Protein AF-A0A3D6D3I5-F1 (afdb_monomer)

Structure (mmCIF, N/CA/C/O backbone):
data_AF-A0A3D6D3I5-F1
#
_entry.id   AF-A0A3D6D3I5-F1
#
loop_
_atom_site.group_PDB
_atom_site.id
_atom_site.type_symbol
_atom_site.label_atom_id
_atom_site.label_alt_id
_atom_site.label_comp_id
_atom_site.label_asym_id
_atom_site.label_entity_id
_atom_site.label_seq_id
_atom_site.pdbx_PDB_ins_code
_atom_site.Cartn_x
_atom_site.Cartn_y
_atom_site.Cartn_z
_atom_site.occupancy
_atom_site.B_iso_or_equiv
_atom_site.auth_seq_id
_atom_site.auth_comp_id
_atom_site.auth_asym_id
_atom_site.auth_atom_id
_atom_site.pdbx_PDB_model_num
ATOM 1 N N . MET A 1 1 ? -42.678 7.544 72.506 1.00 55.72 1 MET A N 1
ATOM 2 C CA . MET A 1 1 ? -41.510 7.920 71.670 1.00 55.72 1 MET A CA 1
ATOM 3 C C . MET A 1 1 ? -40.173 7.388 72.197 1.00 55.72 1 MET A C 1
ATOM 5 O O . MET A 1 1 ? -39.193 7.437 71.461 1.00 55.72 1 MET A O 1
ATOM 9 N N . ASP A 1 2 ? -40.106 6.834 73.413 1.00 69.00 2 ASP A N 1
ATOM 10 C CA . ASP A 1 2 ? -38.825 6.413 74.004 1.00 69.00 2 ASP A CA 1
ATOM 11 C C . ASP A 1 2 ? -38.187 5.188 73.348 1.00 69.00 2 ASP A C 1
ATOM 13 O O . ASP A 1 2 ? -36.968 5.063 73.348 1.00 69.00 2 ASP A O 1
ATOM 17 N N . PHE A 1 3 ? -38.981 4.303 72.742 1.00 68.06 3 PHE A N 1
ATOM 18 C CA . PHE A 1 3 ? -38.468 3.079 72.120 1.00 68.06 3 PHE A CA 1
ATOM 19 C C . PHE A 1 3 ? -37.654 3.364 70.847 1.00 68.06 3 PHE A C 1
ATOM 21 O O . PHE A 1 3 ? -36.563 2.828 70.669 1.00 68.06 3 PHE A O 1
ATOM 28 N N . ILE A 1 4 ? -38.143 4.284 70.004 1.00 71.62 4 ILE A N 1
ATOM 29 C CA . ILE A 1 4 ? -37.454 4.717 68.778 1.00 71.62 4 ILE A CA 1
ATOM 30 C C . ILE A 1 4 ?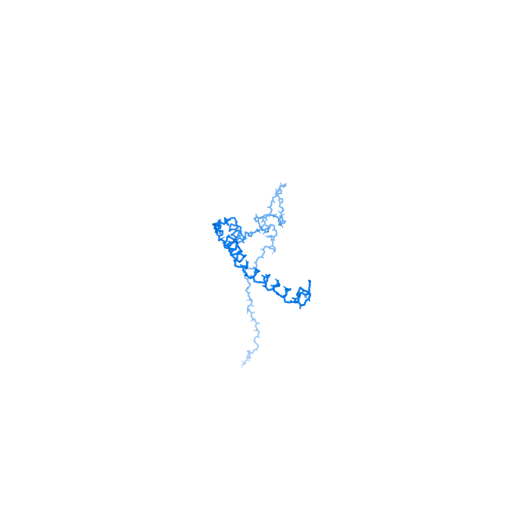 -36.161 5.461 69.131 1.00 71.62 4 ILE A C 1
ATOM 32 O O . ILE A 1 4 ? -35.132 5.206 68.517 1.00 71.62 4 ILE A O 1
ATOM 36 N N . LYS A 1 5 ? -36.174 6.320 70.163 1.00 75.56 5 LYS A N 1
ATOM 37 C CA . LYS A 1 5 ? -34.962 7.021 70.624 1.00 75.56 5 LYS A CA 1
ATOM 38 C C . LYS A 1 5 ? -33.924 6.075 71.239 1.00 75.56 5 LYS A C 1
ATOM 40 O O . LYS A 1 5 ? -32.737 6.265 71.014 1.00 75.56 5 LYS A O 1
ATOM 45 N N . LYS A 1 6 ? -34.347 5.044 71.982 1.00 81.12 6 LYS A N 1
ATOM 46 C CA . LYS A 1 6 ? -33.435 4.083 72.633 1.00 81.12 6 LYS A CA 1
ATOM 47 C C . LYS A 1 6 ? -32.845 3.041 71.681 1.00 81.12 6 LYS A C 1
ATOM 49 O O . LYS A 1 6 ? -31.823 2.444 72.011 1.00 81.12 6 LYS A O 1
ATOM 54 N N . HIS A 1 7 ? -33.482 2.767 70.542 1.00 83.56 7 HIS A N 1
ATOM 55 C CA . HIS A 1 7 ? -33.064 1.711 69.604 1.00 83.56 7 HIS A CA 1
ATOM 56 C C . HIS A 1 7 ? -32.823 2.220 68.178 1.00 83.56 7 HIS A C 1
ATOM 58 O O . HIS A 1 7 ? -32.782 1.432 67.235 1.00 83.56 7 HIS A O 1
ATOM 64 N N . TYR A 1 8 ? -32.620 3.529 68.028 1.00 88.25 8 TYR A N 1
ATOM 65 C CA . TYR A 1 8 ? -32.380 4.198 66.751 1.00 88.25 8 TYR A CA 1
ATOM 66 C C . TYR A 1 8 ? -31.232 3.564 65.949 1.00 88.25 8 TYR A C 1
ATOM 68 O O . TYR A 1 8 ? -31.382 3.284 64.763 1.00 88.25 8 TYR A O 1
ATOM 76 N N . GLU A 1 9 ? -30.126 3.242 66.620 1.00 85.75 9 GLU A N 1
ATOM 77 C CA . GLU A 1 9 ? -28.956 2.602 66.009 1.00 85.75 9 GLU A CA 1
ATOM 78 C C . GLU A 1 9 ? -29.293 1.244 65.377 1.00 85.75 9 GLU A C 1
ATOM 80 O O . GLU A 1 9 ? -28.928 0.979 64.234 1.00 85.75 9 GLU A O 1
ATOM 85 N N . LYS A 1 10 ? -30.073 0.409 66.074 1.00 91.38 10 LYS A N 1
ATOM 86 C CA . LYS A 1 10 ? -30.497 -0.905 65.566 1.00 91.38 10 LYS A CA 1
ATOM 87 C C . LYS A 1 10 ? -31.468 -0.778 64.396 1.00 91.38 10 LYS A C 1
ATOM 89 O O . LYS A 1 10 ? -31.413 -1.589 63.479 1.00 91.38 10 LYS A O 1
ATOM 94 N N . ILE A 1 11 ? -32.342 0.229 64.419 1.00 90.81 11 ILE A N 1
ATOM 95 C CA . ILE A 1 11 ? -33.295 0.486 63.332 1.00 90.81 11 ILE A CA 1
ATOM 96 C C . ILE A 1 11 ? -32.548 0.915 62.067 1.00 90.81 11 ILE A C 1
ATOM 98 O O . ILE A 1 11 ? -32.800 0.358 61.002 1.00 90.81 11 ILE A O 1
ATOM 102 N N . ILE A 1 12 ? -31.591 1.842 62.176 1.00 91.56 12 ILE A N 1
ATOM 103 C CA . ILE A 1 12 ? -30.751 2.233 61.036 1.00 91.56 12 ILE A CA 1
ATOM 104 C C . ILE A 1 12 ? -29.963 1.036 60.519 1.00 91.56 12 ILE A C 1
ATOM 106 O O . ILE A 1 12 ? -29.958 0.785 59.317 1.00 91.56 12 ILE A O 1
ATOM 110 N N . LEU A 1 13 ? -29.332 0.277 61.418 1.00 93.75 13 LEU A N 1
ATOM 111 C CA . LEU A 1 13 ? -28.563 -0.905 61.045 1.00 93.75 13 LEU A CA 1
ATOM 112 C C . LEU A 1 13 ? -29.431 -1.915 60.279 1.00 93.75 13 LEU A C 1
ATOM 114 O O . LEU A 1 13 ? -29.006 -2.436 59.252 1.00 93.75 13 LEU A O 1
ATOM 118 N N . ALA A 1 14 ? -30.663 -2.152 60.739 1.00 93.19 14 ALA A N 1
ATOM 119 C CA . ALA A 1 14 ? -31.609 -3.042 60.077 1.00 93.19 14 ALA A CA 1
ATOM 120 C C . ALA A 1 14 ? -32.003 -2.537 58.681 1.00 93.19 14 ALA A C 1
ATOM 122 O O . ALA A 1 14 ? -32.054 -3.332 57.746 1.00 93.19 14 ALA A O 1
ATOM 123 N N . VAL A 1 15 ? -32.230 -1.229 58.517 1.00 95.62 15 VAL A N 1
ATOM 124 C CA . VAL A 1 15 ? -32.530 -0.619 57.211 1.00 95.62 15 VAL A CA 1
ATOM 125 C C . VAL A 1 15 ? -31.346 -0.75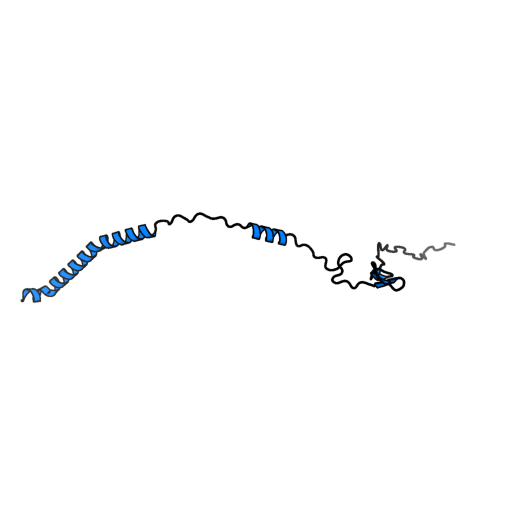4 56.253 1.00 95.62 15 VAL A C 1
ATOM 127 O O . VAL A 1 15 ? -31.539 -1.129 55.098 1.00 95.62 15 VAL A O 1
ATOM 130 N N . VAL A 1 16 ? -30.121 -0.509 56.726 1.00 96.19 16 VAL A N 1
ATOM 131 C CA . VAL A 1 16 ? -28.903 -0.665 55.915 1.00 96.19 16 VAL A CA 1
ATOM 132 C C . VAL A 1 16 ? -28.721 -2.121 55.486 1.00 96.19 16 VAL A C 1
ATOM 134 O O . VAL A 1 16 ? -28.476 -2.383 54.311 1.00 96.19 16 VAL A O 1
ATOM 137 N N . LEU A 1 17 ? -28.902 -3.074 56.404 1.00 96.19 17 LEU A N 1
ATOM 138 C CA . LEU A 1 17 ? -28.825 -4.507 56.105 1.00 96.19 17 LEU A CA 1
ATOM 139 C C . LEU A 1 17 ? -29.888 -4.950 55.094 1.00 96.19 17 LEU A C 1
ATOM 141 O O . LEU A 1 17 ? -29.571 -5.694 54.169 1.00 96.19 17 LEU A O 1
ATOM 145 N N . LEU A 1 18 ? -31.123 -4.463 55.227 1.00 97.06 18 LEU A N 1
ATOM 146 C CA . LEU A 1 18 ? -32.192 -4.717 54.258 1.00 97.06 18 LEU A CA 1
ATOM 147 C C . LEU A 1 18 ? -31.862 -4.139 52.880 1.00 97.06 18 LEU A C 1
ATOM 149 O O . LEU A 1 18 ? -32.062 -4.813 51.871 1.00 97.06 18 LEU A O 1
ATOM 153 N N . GLY A 1 19 ? -31.315 -2.922 52.830 1.00 97.31 19 GLY A N 1
ATOM 154 C CA . GLY A 1 19 ? -30.858 -2.307 51.586 1.00 97.31 19 GLY A CA 1
ATOM 155 C C . GLY A 1 19 ? -29.757 -3.125 50.909 1.00 97.31 19 GLY A C 1
ATOM 156 O O . GLY A 1 19 ? -29.817 -3.369 49.705 1.00 97.31 19 GLY A O 1
ATOM 157 N N . LEU A 1 20 ? -28.792 -3.616 51.690 1.00 96.56 20 LEU A N 1
ATOM 158 C CA . LEU A 1 20 ? -27.687 -4.428 51.183 1.00 96.56 20 LEU A CA 1
ATOM 159 C C . LEU A 1 20 ? -28.169 -5.792 50.670 1.00 96.56 20 LEU A C 1
ATOM 161 O O . LEU A 1 20 ? -27.745 -6.234 49.604 1.00 96.56 20 LEU A O 1
ATOM 165 N N . ALA A 1 21 ? -29.101 -6.429 51.383 1.00 96.75 21 ALA A N 1
ATOM 166 C CA . ALA A 1 21 ? -29.734 -7.672 50.951 1.00 96.75 21 ALA A CA 1
ATOM 167 C C . ALA A 1 21 ? -30.54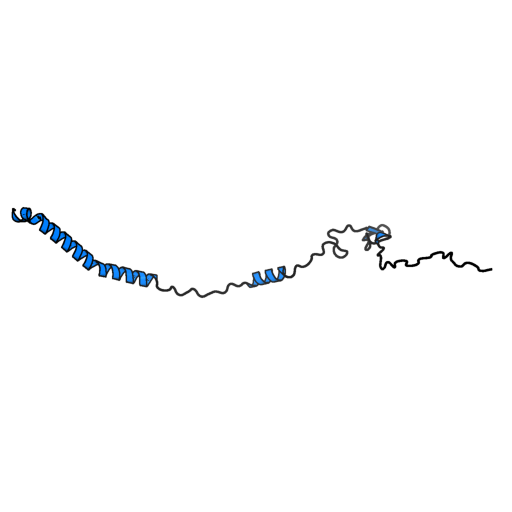5 -7.481 49.657 1.00 96.75 21 ALA A C 1
ATOM 169 O O . ALA A 1 21 ? -30.455 -8.305 48.748 1.00 96.75 21 ALA A O 1
ATOM 170 N N . GLY A 1 22 ? -31.285 -6.374 49.539 1.00 96.25 22 GLY A N 1
ATOM 171 C CA . GLY A 1 22 ? -32.021 -6.023 48.324 1.00 96.25 22 GLY A CA 1
ATOM 172 C C . GLY A 1 22 ? -31.103 -5.783 47.123 1.00 96.25 22 GLY A C 1
ATOM 173 O O . GLY A 1 22 ? -31.368 -6.290 46.035 1.00 96.25 22 GLY A O 1
ATOM 174 N N . ALA A 1 23 ? -29.988 -5.0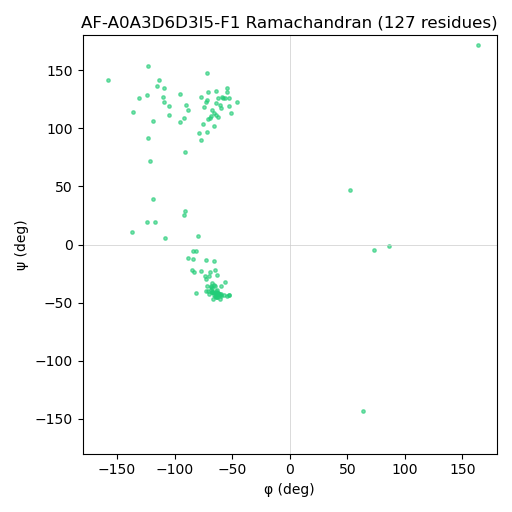76 47.324 1.00 94.94 23 ALA A N 1
ATOM 175 C CA . ALA A 1 23 ? -28.979 -4.874 46.287 1.00 94.94 23 ALA A CA 1
ATOM 176 C C . ALA A 1 23 ? -28.315 -6.197 45.866 1.00 94.94 23 ALA A C 1
ATOM 178 O O . ALA A 1 23 ? -28.142 -6.459 44.680 1.00 94.94 23 ALA A O 1
ATOM 179 N N . ALA A 1 24 ? -27.996 -7.074 46.821 1.00 94.88 24 ALA A N 1
ATOM 180 C CA . ALA A 1 24 ? -27.449 -8.393 46.514 1.00 94.88 24 ALA A CA 1
ATOM 181 C C . ALA A 1 24 ? -28.442 -9.257 45.717 1.00 94.88 24 ALA A C 1
ATOM 183 O O . ALA A 1 24 ? -28.046 -9.943 44.776 1.00 94.88 24 ALA A O 1
ATOM 184 N N . ALA A 1 25 ? -29.733 -9.184 46.047 1.00 94.81 25 ALA A N 1
ATOM 185 C CA . ALA A 1 25 ? -30.790 -9.889 45.329 1.00 94.81 25 ALA A CA 1
ATOM 186 C C . ALA A 1 25 ? -31.045 -9.334 43.915 1.00 94.81 25 ALA A C 1
ATOM 188 O O . ALA A 1 25 ? -31.539 -10.073 43.064 1.00 94.81 25 ALA A O 1
ATOM 189 N N . SER A 1 26 ? -30.706 -8.069 43.633 1.00 93.38 26 SER A N 1
ATOM 190 C CA . SER A 1 26 ? -30.872 -7.469 42.301 1.00 93.38 26 SER A CA 1
ATOM 191 C C . SER A 1 26 ? -29.704 -7.750 41.344 1.00 93.38 26 SER A C 1
ATOM 193 O O . SER A 1 26 ? -29.897 -7.734 40.126 1.00 93.38 26 SER A O 1
ATOM 195 N N . LEU A 1 27 ? -28.514 -8.078 41.863 1.00 94.00 27 LEU A N 1
ATOM 196 C CA . LEU A 1 27 ? -27.321 -8.376 41.057 1.00 94.00 27 LEU A CA 1
ATOM 197 C C . LEU A 1 27 ? -27.525 -9.475 39.994 1.00 94.00 27 LEU A C 1
ATOM 199 O O . LEU A 1 27 ? -27.091 -9.259 38.861 1.00 94.00 27 LEU A O 1
ATOM 203 N N . PRO A 1 28 ? -28.184 -10.621 40.268 1.00 92.62 28 PRO A N 1
ATOM 204 C CA . PRO A 1 28 ? -28.383 -11.662 39.258 1.00 92.62 28 PRO A CA 1
ATOM 205 C C . PRO A 1 28 ? -29.164 -11.179 38.030 1.00 92.62 28 PRO A C 1
ATOM 207 O O . PRO A 1 28 ? -28.850 -11.589 36.914 1.00 92.62 28 PRO A O 1
ATOM 210 N N . PHE A 1 29 ? -30.141 -10.285 38.222 1.00 92.06 29 PHE A N 1
ATOM 211 C CA . PHE A 1 29 ? -30.956 -9.728 37.137 1.00 92.06 29 PHE A CA 1
ATOM 212 C C . PHE A 1 29 ? -30.166 -8.753 36.254 1.00 92.06 29 PHE A C 1
ATOM 214 O O . PHE A 1 29 ? -30.352 -8.728 35.043 1.00 92.06 29 PHE A O 1
ATOM 221 N N . LEU A 1 30 ? -29.256 -7.977 36.848 1.00 90.12 30 LEU A N 1
ATOM 222 C CA . LEU A 1 30 ? -28.344 -7.093 36.111 1.00 90.12 30 LEU A CA 1
ATOM 223 C C . LEU A 1 30 ? -27.277 -7.886 35.348 1.00 90.12 30 LEU A C 1
ATOM 225 O O . LEU A 1 30 ? -26.924 -7.558 34.221 1.00 90.12 30 LEU A O 1
ATOM 229 N N . VAL A 1 31 ? -26.750 -8.950 35.954 1.00 90.81 31 VAL A N 1
ATOM 230 C CA . VAL A 1 31 ? -25.735 -9.790 35.308 1.00 90.81 31 VAL A CA 1
ATOM 231 C C . VAL A 1 31 ? -26.330 -10.567 34.133 1.00 90.81 31 VAL A C 1
ATOM 233 O O . VAL A 1 31 ? -25.650 -10.746 33.124 1.00 90.81 31 VAL A O 1
ATOM 236 N N . SER A 1 32 ? -27.579 -11.030 34.232 1.00 86.38 32 SER A N 1
ATOM 237 C CA . SER A 1 32 ? -28.231 -11.746 33.134 1.00 86.38 32 SER A CA 1
ATOM 238 C C . SER A 1 32 ? -28.504 -10.842 31.931 1.00 86.38 32 SER A C 1
ATOM 240 O O . SER A 1 32 ? -28.238 -11.265 30.808 1.00 86.38 32 SER A O 1
ATOM 242 N N . SER A 1 33 ? -28.946 -9.597 32.138 1.00 85.62 33 SER A N 1
ATOM 243 C CA . SER A 1 33 ? -29.170 -8.651 31.036 1.00 85.62 33 SER A CA 1
ATOM 244 C C . SER A 1 33 ? -27.873 -8.302 30.304 1.00 85.62 33 SER A C 1
ATOM 246 O O . SER A 1 33 ? -27.828 -8.376 29.078 1.00 85.62 33 SER A O 1
ATOM 248 N N . ILE A 1 34 ? -26.796 -8.026 31.047 1.00 87.25 34 ILE A N 1
ATOM 249 C CA . ILE A 1 34 ? -25.477 -7.728 30.469 1.00 87.25 34 ILE A CA 1
ATOM 250 C C . ILE A 1 34 ? -24.946 -8.929 29.682 1.00 87.25 34 ILE A C 1
ATOM 252 O O . ILE A 1 34 ? -24.394 -8.759 28.601 1.00 87.25 34 ILE A O 1
ATOM 256 N N . ARG A 1 35 ? -25.113 -10.155 30.196 1.00 85.75 35 ARG A N 1
ATOM 257 C CA . ARG A 1 35 ? -24.675 -11.369 29.487 1.00 85.75 35 ARG A CA 1
ATOM 258 C C . ARG A 1 35 ? -25.379 -11.534 28.144 1.00 85.75 35 ARG A C 1
ATOM 260 O O . ARG A 1 35 ? -24.704 -11.857 27.176 1.00 85.75 35 ARG A O 1
ATOM 267 N N . VAL A 1 36 ? -26.687 -11.290 28.083 1.00 85.50 36 VAL A N 1
ATOM 268 C CA . VAL A 1 36 ? -27.465 -11.391 26.837 1.00 85.50 36 VAL A CA 1
ATOM 269 C C . VAL A 1 36 ? -27.011 -10.343 25.819 1.00 85.50 36 VAL A C 1
ATOM 271 O O . VAL A 1 36 ? -26.787 -10.678 24.660 1.00 85.50 36 VAL A O 1
ATOM 274 N N . GLU A 1 37 ? -26.800 -9.101 26.252 1.00 85.00 37 GLU A N 1
ATOM 275 C CA . GLU A 1 37 ? -26.302 -8.019 25.392 1.00 85.00 37 GLU A CA 1
ATOM 276 C C . GLU A 1 37 ? -24.883 -8.303 24.868 1.00 85.00 37 GLU A C 1
ATOM 278 O O . GLU A 1 37 ? -24.565 -8.087 23.693 1.00 85.00 37 GLU A O 1
ATOM 283 N N . LEU A 1 38 ? -24.018 -8.851 25.723 1.00 83.19 38 LEU A N 1
ATOM 284 C CA . LEU A 1 38 ? -22.669 -9.242 25.333 1.00 83.19 38 LEU A CA 1
ATOM 285 C C . LEU A 1 38 ? -22.689 -10.421 24.352 1.00 83.19 38 LEU A C 1
ATOM 287 O O . LEU A 1 38 ? -21.955 -10.432 23.371 1.00 83.19 38 LEU A O 1
ATOM 291 N N . GLU A 1 39 ? -23.559 -11.400 24.575 1.00 83.06 39 GLU A N 1
ATOM 292 C CA . GLU A 1 39 ? -23.708 -12.551 23.688 1.00 83.06 39 GLU A CA 1
ATOM 293 C C . GLU A 1 39 ? -24.297 -12.157 22.327 1.00 83.06 39 GLU A C 1
ATOM 295 O O . GLU A 1 39 ? -23.915 -12.724 21.304 1.00 83.06 39 GLU A O 1
ATOM 300 N N . GLU A 1 40 ? -25.171 -11.148 22.282 1.00 80.56 40 GLU A N 1
ATOM 301 C CA . GLU A 1 40 ? -25.707 -10.590 21.041 1.00 80.56 40 GLU A CA 1
ATOM 302 C C . GLU A 1 40 ? -24.672 -9.748 20.278 1.00 80.56 40 GLU A C 1
ATOM 304 O O . GLU A 1 40 ? -24.557 -9.884 19.059 1.00 80.56 40 GLU A O 1
ATOM 309 N N . SER A 1 41 ? -23.863 -8.949 2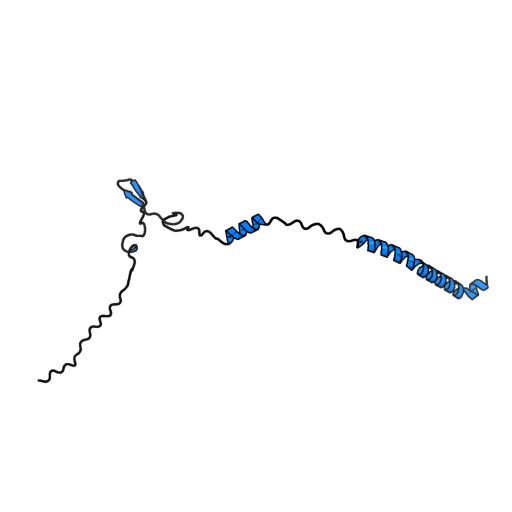0.979 1.00 74.25 41 SER A N 1
ATOM 310 C CA . SER A 1 41 ? -22.796 -8.141 20.363 1.00 74.25 41 SER A CA 1
ATOM 311 C C . SER A 1 41 ? -21.592 -8.962 19.888 1.00 74.25 41 SER A C 1
ATOM 313 O O . SER A 1 41 ? -20.951 -8.596 18.904 1.00 74.25 41 SER A O 1
ATOM 315 N N . ILE A 1 42 ? -21.300 -10.094 20.537 1.00 72.25 42 ILE A N 1
ATOM 316 C CA . ILE A 1 42 ? -20.213 -11.009 20.151 1.00 72.25 42 ILE A CA 1
ATOM 317 C C . ILE A 1 42 ? -20.638 -11.950 19.012 1.00 72.25 42 ILE A C 1
ATOM 319 O O . ILE A 1 42 ? -19.795 -12.672 18.472 1.00 72.25 42 ILE A O 1
ATOM 323 N N . ARG A 1 43 ? -21.913 -11.939 18.579 1.00 69.50 43 ARG A N 1
ATOM 324 C CA . ARG A 1 43 ? -22.347 -12.767 17.445 1.00 69.50 43 ARG A CA 1
ATOM 325 C C . ARG A 1 43 ? -21.425 -12.510 16.256 1.00 69.50 43 ARG A C 1
ATOM 327 O O . ARG A 1 43 ? -21.350 -11.374 15.780 1.00 69.50 43 ARG A O 1
ATOM 334 N N . PRO A 1 44 ? -20.716 -13.542 15.763 1.00 67.00 44 PRO A N 1
ATOM 335 C CA . PRO A 1 44 ? -19.786 -13.360 14.671 1.00 67.00 44 PRO A CA 1
ATOM 336 C C . PRO A 1 44 ? -20.590 -12.887 13.466 1.00 67.00 44 PRO A C 1
ATOM 338 O O . PRO A 1 44 ? -21.384 -13.632 12.888 1.00 67.00 44 PRO A O 1
ATOM 341 N N . THR A 1 45 ? -20.405 -11.618 13.104 1.00 68.75 45 THR A N 1
ATOM 342 C CA . THR A 1 45 ? -20.855 -11.113 11.811 1.00 68.75 45 THR A CA 1
ATOM 343 C C . THR A 1 45 ? -20.262 -12.049 10.772 1.00 68.75 45 THR A C 1
ATOM 345 O O . THR A 1 45 ? -19.056 -12.309 10.812 1.00 68.75 45 THR A O 1
ATOM 348 N N . LYS A 1 46 ? -21.103 -12.608 9.889 1.00 75.38 46 LYS A N 1
ATOM 349 C CA . LYS A 1 46 ? -20.633 -13.507 8.830 1.00 75.38 46 LYS A CA 1
ATOM 350 C C . LYS A 1 46 ? -19.405 -12.866 8.175 1.00 75.38 46 LYS A C 1
ATOM 352 O O . LYS A 1 46 ? -19.516 -11.718 7.732 1.00 75.38 46 LYS A O 1
ATOM 357 N N . PRO A 1 47 ? -18.245 -13.547 8.155 1.00 74.19 47 PRO A N 1
ATOM 358 C CA . PRO A 1 47 ? -17.048 -12.969 7.579 1.00 74.19 47 PRO A CA 1
ATOM 359 C C . PRO A 1 47 ? -17.362 -12.614 6.132 1.00 74.19 47 PRO A C 1
ATOM 361 O O . PRO A 1 47 ? -17.879 -13.437 5.376 1.00 74.19 47 PRO A O 1
ATOM 364 N N . LYS A 1 48 ? -17.114 -11.353 5.776 1.00 78.75 48 LYS A N 1
ATOM 365 C CA . LYS A 1 48 ? -17.303 -10.882 4.409 1.00 78.75 48 LYS A CA 1
ATOM 366 C C . LYS A 1 48 ? -16.468 -11.773 3.495 1.00 78.75 48 LYS A C 1
ATOM 368 O O . LYS A 1 48 ? -15.272 -11.936 3.735 1.00 78.75 48 LYS A O 1
ATOM 373 N N . GLU A 1 49 ? -17.105 -12.355 2.484 1.00 82.50 49 GLU A N 1
ATOM 374 C CA . GLU A 1 49 ? -16.416 -13.220 1.531 1.00 82.50 49 GLU A CA 1
ATOM 375 C C . GLU A 1 49 ? -15.221 -12.482 0.923 1.00 82.50 49 GLU A C 1
ATOM 377 O O . GLU A 1 49 ? -15.306 -11.305 0.549 1.00 82.50 49 GLU A O 1
ATOM 382 N N . PHE A 1 50 ? -14.087 -13.177 0.863 1.00 81.56 50 PHE A N 1
ATOM 383 C CA . PHE A 1 50 ? -12.877 -12.638 0.270 1.00 81.56 50 PHE A CA 1
ATOM 384 C C . PHE A 1 50 ? -13.106 -12.431 -1.229 1.00 81.56 50 PHE A C 1
ATOM 386 O O . PHE A 1 50 ? -13.258 -13.391 -1.981 1.00 81.56 50 PHE A O 1
ATOM 393 N N . GLN A 1 51 ? -13.114 -11.173 -1.666 1.00 84.69 51 GLN A N 1
ATOM 394 C CA . GLN A 1 51 ? -13.140 -10.836 -3.085 1.00 84.69 51 GLN A CA 1
ATOM 395 C C . GLN A 1 51 ? -11.695 -10.676 -3.565 1.00 84.69 51 GLN A C 1
ATOM 397 O O . GLN A 1 51 ? -11.042 -9.701 -3.173 1.00 84.69 51 GLN A O 1
ATOM 402 N N . PRO A 1 52 ? -11.162 -11.608 -4.378 1.00 84.12 52 PRO A N 1
ATOM 403 C CA . PRO A 1 52 ? -9.815 -11.474 -4.905 1.00 84.12 52 PRO A CA 1
ATOM 404 C C . PRO A 1 52 ? -9.744 -10.201 -5.747 1.00 84.12 52 PRO A C 1
ATOM 406 O O . PRO A 1 52 ? -10.484 -10.022 -6.714 1.00 84.12 52 PRO A O 1
ATOM 409 N N . LYS A 1 53 ? -8.862 -9.281 -5.354 1.00 88.00 53 LYS A N 1
ATOM 410 C CA . LYS A 1 53 ? -8.614 -8.070 -6.129 1.00 88.00 53 LYS A CA 1
ATOM 411 C C . LYS A 1 53 ? -7.865 -8.463 -7.396 1.00 88.00 53 LYS A C 1
ATOM 413 O O . LYS A 1 53 ? -6.850 -9.149 -7.309 1.00 88.00 53 LYS A O 1
ATOM 418 N N . ASP A 1 54 ? -8.326 -7.992 -8.550 1.00 91.50 54 ASP A N 1
ATOM 419 C CA . ASP A 1 54 ? -7.564 -8.158 -9.782 1.00 91.50 54 ASP A CA 1
ATOM 420 C C . ASP A 1 54 ? -6.234 -7.386 -9.688 1.00 91.50 54 ASP A C 1
ATOM 422 O O . ASP A 1 54 ? -6.198 -6.179 -9.423 1.00 91.50 54 ASP A O 1
ATOM 426 N N . LEU A 1 55 ? -5.133 -8.119 -9.844 1.00 93.19 55 LEU A N 1
ATOM 427 C CA . LEU A 1 55 ? -3.760 -7.616 -9.802 1.00 93.19 55 LEU A CA 1
ATOM 428 C C . LEU A 1 55 ? -3.108 -7.621 -11.193 1.00 93.19 55 LEU A C 1
ATOM 430 O O . LEU A 1 55 ? -1.920 -7.306 -11.295 1.00 93.19 55 LEU A O 1
ATOM 434 N N . SER A 1 56 ? -3.855 -7.951 -12.252 1.00 93.06 56 SER A N 1
ATOM 435 C CA . SER A 1 56 ? -3.345 -8.109 -13.620 1.00 93.06 56 SER A CA 1
ATOM 436 C C . SER A 1 56 ? -2.558 -6.886 -14.097 1.00 93.06 56 SER A C 1
ATOM 438 O O . SER A 1 56 ? -1.438 -7.031 -14.589 1.00 93.06 56 SER A O 1
ATOM 440 N N . ASP A 1 57 ? -3.055 -5.674 -13.835 1.00 91.44 57 ASP A N 1
ATOM 441 C CA . ASP A 1 57 ? -2.368 -4.422 -14.187 1.00 91.44 57 ASP A CA 1
ATOM 442 C C . ASP A 1 57 ? -1.023 -4.266 -13.471 1.00 91.44 57 ASP A C 1
ATOM 444 O O . ASP A 1 57 ? -0.014 -3.880 -14.067 1.00 91.44 57 ASP A O 1
ATOM 448 N N . LYS A 1 58 ? -0.976 -4.601 -12.176 1.00 92.69 58 LYS A N 1
ATOM 449 C CA . LYS A 1 58 ? 0.252 -4.501 -11.373 1.00 92.69 58 LYS A CA 1
ATOM 450 C C . LYS A 1 58 ? 1.282 -5.523 -11.837 1.00 92.69 58 LYS A C 1
ATOM 452 O O . LYS A 1 58 ? 2.465 -5.200 -11.928 1.00 92.69 58 LYS A O 1
ATOM 457 N N . ILE A 1 59 ? 0.830 -6.729 -12.176 1.00 93.44 59 ILE A N 1
ATOM 458 C CA . ILE A 1 59 ? 1.669 -7.794 -12.731 1.00 93.44 59 ILE A CA 1
ATOM 459 C C . ILE A 1 59 ? 2.224 -7.372 -14.100 1.00 93.44 59 ILE A C 1
ATOM 461 O O . ILE A 1 59 ? 3.419 -7.534 -14.355 1.00 93.44 59 ILE A O 1
ATOM 465 N N . ALA A 1 60 ? 1.403 -6.760 -14.960 1.00 91.94 60 ALA A N 1
ATOM 466 C CA . ALA A 1 60 ? 1.829 -6.250 -16.261 1.00 91.94 60 ALA A CA 1
ATOM 467 C C . ALA A 1 60 ? 2.889 -5.139 -16.137 1.00 91.94 60 ALA A C 1
ATOM 469 O O . ALA A 1 60 ? 3.891 -5.150 -16.860 1.00 91.94 60 ALA A O 1
ATOM 470 N N . LEU A 1 61 ? 2.714 -4.213 -15.188 1.00 90.56 61 LEU A N 1
ATOM 471 C CA . LEU A 1 61 ? 3.701 -3.171 -14.890 1.00 90.56 61 LEU A CA 1
ATOM 472 C C . LEU A 1 61 ? 5.028 -3.760 -14.392 1.00 90.56 61 LEU A C 1
ATOM 474 O O . LEU A 1 61 ? 6.091 -3.379 -14.883 1.00 90.56 61 LEU A O 1
ATOM 478 N N . LEU A 1 62 ? 4.975 -4.733 -13.479 1.00 92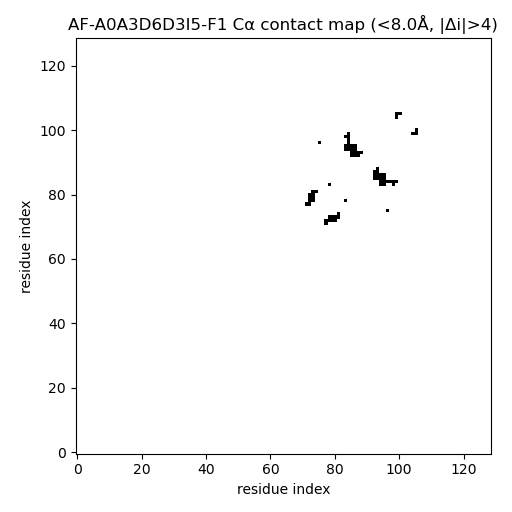.94 62 LEU A N 1
ATOM 479 C CA . LEU A 1 62 ? 6.157 -5.440 -12.977 1.00 92.94 62 LEU A CA 1
ATOM 480 C C . LEU A 1 62 ? 6.915 -6.154 -14.101 1.00 92.94 62 LEU A C 1
ATOM 482 O O . LEU A 1 62 ? 8.140 -6.075 -14.176 1.00 92.94 62 LEU A O 1
ATOM 486 N N . ASN A 1 63 ? 6.197 -6.810 -15.011 1.00 91.62 63 ASN A N 1
ATOM 487 C CA . ASN A 1 63 ? 6.800 -7.494 -16.153 1.00 91.62 63 ASN A CA 1
ATOM 488 C C . ASN A 1 63 ? 7.480 -6.523 -17.127 1.00 91.62 63 ASN A C 1
ATOM 490 O O . ASN A 1 63 ? 8.544 -6.839 -17.659 1.00 91.62 63 ASN A O 1
ATOM 494 N N . ARG A 1 64 ? 6.912 -5.327 -17.323 1.00 85.31 64 ARG A N 1
ATOM 495 C CA . ARG A 1 64 ? 7.543 -4.261 -18.113 1.00 85.31 64 ARG A CA 1
ATOM 496 C C . ARG A 1 64 ? 8.819 -3.748 -17.446 1.00 85.31 64 ARG A C 1
ATOM 498 O O . ARG A 1 64 ? 9.827 -3.582 -18.124 1.00 85.31 64 ARG A O 1
ATOM 505 N N . ALA A 1 65 ? 8.792 -3.542 -16.131 1.00 85.75 65 ALA A N 1
ATOM 506 C CA . ALA A 1 65 ? 9.949 -3.071 -15.373 1.00 85.75 65 ALA A CA 1
ATOM 507 C C . ALA A 1 65 ? 11.102 -4.092 -15.350 1.00 85.75 65 ALA A C 1
ATOM 509 O O . ALA A 1 65 ? 12.262 -3.702 -15.427 1.00 85.75 65 ALA A O 1
ATOM 510 N N . LYS A 1 66 ? 10.798 -5.399 -15.312 1.00 88.94 66 LYS A N 1
ATOM 511 C CA . LYS A 1 66 ? 11.803 -6.480 -15.364 1.00 88.94 66 LYS A CA 1
ATOM 512 C C . LYS A 1 66 ? 12.577 -6.551 -16.684 1.00 88.94 66 LYS A C 1
ATOM 514 O O . LYS A 1 66 ? 13.656 -7.133 -16.717 1.00 88.94 66 LYS A O 1
ATOM 519 N N . LYS A 1 67 ? 12.034 -5.997 -17.772 1.00 78.81 67 LYS A N 1
ATOM 520 C CA . LYS A 1 67 ? 12.683 -5.946 -19.090 1.00 78.81 67 LYS A CA 1
ATOM 521 C C . LYS A 1 67 ? 12.816 -4.489 -19.539 1.00 78.81 67 LYS A C 1
ATOM 523 O O . LYS A 1 67 ? 12.084 -4.073 -20.443 1.00 78.81 67 LYS A O 1
ATOM 528 N N . PRO A 1 68 ? 13.716 -3.701 -18.921 1.00 73.75 68 PRO A N 1
ATOM 529 C CA . PRO A 1 68 ? 13.949 -2.337 -19.367 1.00 73.75 68 PRO A CA 1
ATOM 530 C C . PRO A 1 68 ? 14.417 -2.380 -20.825 1.00 73.75 68 PRO A C 1
ATOM 532 O O . PRO A 1 68 ? 15.453 -2.963 -21.142 1.00 73.75 68 PRO A O 1
ATOM 535 N N . LYS A 1 69 ? 13.636 -1.793 -21.736 1.00 70.12 69 LYS A N 1
ATOM 536 C CA . LYS A 1 69 ? 14.099 -1.573 -23.108 1.00 70.12 69 LYS A CA 1
ATOM 537 C C . LYS A 1 69 ? 15.212 -0.536 -23.031 1.00 70.12 69 LYS A C 1
ATOM 539 O O . LYS A 1 69 ? 14.947 0.597 -22.635 1.00 70.12 69 LYS A O 1
ATOM 544 N N . SER A 1 70 ? 16.440 -0.906 -23.389 1.00 65.94 70 SER A N 1
ATOM 545 C CA . SER A 1 70 ? 17.504 0.085 -23.528 1.00 65.94 70 SER A CA 1
ATOM 546 C C . SER A 1 70 ? 17.120 1.021 -24.669 1.00 65.94 70 SER A C 1
ATOM 548 O O . SER A 1 70 ? 17.074 0.608 -25.829 1.00 65.94 70 SER A O 1
ATOM 550 N N . ALA A 1 71 ? 16.817 2.275 -24.351 1.00 64.62 71 ALA A N 1
ATOM 551 C CA . ALA A 1 71 ? 16.748 3.306 -25.367 1.00 64.62 71 ALA A CA 1
ATOM 552 C C . ALA A 1 71 ? 18.187 3.583 -25.816 1.00 64.62 71 ALA A C 1
ATOM 554 O O . ALA A 1 71 ? 18.987 4.129 -25.058 1.00 64.62 71 ALA A O 1
ATOM 555 N N . ILE A 1 72 ? 18.540 3.152 -27.025 1.00 59.53 72 ILE A N 1
ATOM 556 C CA . ILE A 1 72 ? 19.823 3.495 -27.640 1.00 59.53 72 ILE A CA 1
ATOM 557 C C . ILE A 1 72 ? 19.678 4.928 -28.143 1.00 59.53 72 ILE A C 1
ATOM 559 O O . ILE A 1 72 ? 19.192 5.176 -29.240 1.00 59.53 72 ILE A O 1
ATOM 563 N N . VAL A 1 73 ? 20.011 5.892 -27.290 1.00 59.81 73 VAL A N 1
ATOM 564 C CA . VAL A 1 73 ? 19.823 7.319 -27.597 1.00 59.81 73 VAL A CA 1
ATOM 565 C C . VAL A 1 73 ? 20.994 7.899 -28.408 1.00 59.81 73 VAL A C 1
ATOM 567 O O . VAL A 1 73 ? 20.889 8.988 -28.967 1.00 59.81 73 VAL A O 1
ATOM 570 N N . ALA A 1 74 ? 22.099 7.154 -28.507 1.00 56.41 74 ALA A N 1
ATOM 571 C CA . ALA A 1 74 ? 23.281 7.496 -29.289 1.00 56.41 74 ALA A CA 1
ATOM 572 C C . ALA A 1 74 ? 23.703 6.300 -30.157 1.00 56.41 74 ALA A C 1
ATOM 574 O O . ALA A 1 74 ? 23.899 5.196 -29.653 1.00 56.41 74 ALA A O 1
ATOM 575 N N . GLY A 1 75 ? 23.845 6.518 -31.465 1.00 55.09 75 GLY A N 1
ATOM 576 C CA . GLY A 1 75 ? 24.272 5.500 -32.424 1.00 55.09 75 GLY A CA 1
ATOM 577 C C . GLY A 1 75 ? 23.957 5.902 -33.871 1.00 55.09 75 GLY A C 1
ATOM 578 O O . GLY A 1 75 ? 23.283 6.905 -34.089 1.00 55.09 75 GLY A O 1
ATOM 579 N N . PRO A 1 76 ? 24.435 5.153 -34.881 1.00 55.25 76 PRO A N 1
ATOM 580 C CA . PRO A 1 76 ? 24.137 5.433 -36.293 1.00 55.25 76 PRO A CA 1
ATOM 581 C C . PRO A 1 76 ? 22.646 5.303 -36.640 1.00 55.25 76 PRO A C 1
ATOM 583 O O . PRO A 1 76 ? 22.176 5.946 -37.579 1.00 55.25 76 PRO A O 1
ATOM 586 N N . ASP A 1 77 ? 21.919 4.486 -35.872 1.00 56.19 77 ASP A N 1
ATOM 587 C CA . ASP A 1 77 ? 20.525 4.120 -36.135 1.00 56.19 77 ASP A CA 1
ATOM 588 C C . ASP A 1 77 ? 19.525 5.171 -35.621 1.00 56.19 77 ASP A C 1
ATOM 590 O O . ASP A 1 77 ? 18.416 5.288 -36.146 1.00 56.19 77 ASP A O 1
ATOM 594 N N . HIS A 1 78 ? 19.917 5.988 -34.632 1.00 55.28 78 HIS A N 1
ATOM 595 C CA . HIS A 1 78 ? 19.073 7.016 -34.014 1.00 55.28 78 HIS A CA 1
ATOM 596 C C . HIS A 1 78 ? 19.868 8.326 -33.825 1.00 55.28 78 HIS A C 1
ATOM 598 O O . HIS A 1 78 ? 20.826 8.385 -33.058 1.00 55.28 78 HIS A O 1
ATOM 604 N N . ASN A 1 79 ? 19.479 9.393 -34.539 1.00 55.56 79 ASN A N 1
ATOM 605 C CA . ASN A 1 79 ? 20.235 10.660 -34.629 1.00 55.56 79 ASN A CA 1
ATOM 606 C C . ASN A 1 79 ? 19.840 11.704 -33.570 1.00 55.56 79 ASN A C 1
ATOM 608 O O . ASN A 1 79 ? 19.911 12.899 -33.837 1.00 55.56 79 ASN A O 1
ATOM 612 N N . THR A 1 80 ? 19.376 11.291 -32.394 1.00 61.41 80 THR A N 1
ATOM 613 C CA . THR A 1 80 ? 18.814 12.242 -31.423 1.00 61.41 80 THR A CA 1
ATOM 614 C C . THR A 1 80 ? 19.896 13.090 -30.739 1.00 61.41 80 THR A C 1
ATOM 616 O O . THR A 1 80 ? 19.620 14.222 -30.363 1.00 61.41 80 THR A O 1
ATOM 619 N N . PHE A 1 81 ? 21.132 12.578 -30.625 1.00 57.28 81 PHE A N 1
ATOM 620 C CA . PHE A 1 81 ? 22.257 13.277 -29.972 1.00 57.28 81 PHE A CA 1
ATOM 621 C C . PHE A 1 81 ? 23.601 13.187 -30.715 1.00 57.28 81 PHE A C 1
ATOM 623 O O . PHE A 1 81 ? 24.631 13.553 -30.154 1.00 57.28 81 PHE A O 1
ATOM 630 N N . ASN A 1 82 ? 23.629 12.703 -31.961 1.00 56.16 82 ASN A N 1
ATOM 631 C CA . ASN A 1 82 ? 24.874 12.599 -32.726 1.00 56.16 82 ASN A CA 1
ATOM 632 C C . ASN A 1 82 ? 24.924 13.709 -33.793 1.00 56.16 82 ASN A C 1
ATOM 634 O O . ASN A 1 82 ? 24.040 13.721 -34.655 1.00 56.16 82 ASN A O 1
ATOM 638 N N . PRO A 1 83 ? 25.905 14.635 -33.778 1.00 60.59 83 PRO A N 1
ATOM 639 C CA . PRO A 1 83 ? 26.076 15.576 -34.879 1.00 60.59 83 PRO A CA 1
ATOM 640 C C . PRO A 1 83 ? 26.312 14.784 -36.168 1.00 60.59 83 PRO A C 1
ATOM 642 O O . PRO A 1 83 ? 27.161 13.897 -36.217 1.00 60.59 83 PRO A O 1
ATOM 645 N N . VAL A 1 84 ? 25.520 15.061 -37.202 1.00 70.00 84 VAL A N 1
ATOM 646 C CA . VAL A 1 84 ? 25.650 14.418 -38.513 1.00 70.00 84 VAL A CA 1
ATOM 647 C C . VAL A 1 84 ? 26.497 15.309 -39.410 1.00 70.00 84 VAL A C 1
ATOM 649 O O . VAL A 1 84 ? 26.249 16.509 -39.520 1.00 70.00 84 VAL A O 1
ATOM 652 N N . GLY A 1 85 ? 27.510 14.725 -40.040 1.00 71.94 85 GLY A N 1
ATOM 653 C CA . GLY A 1 85 ? 28.257 15.397 -41.094 1.00 71.94 85 GLY A CA 1
ATOM 654 C C . GLY A 1 85 ? 27.421 15.512 -42.350 1.00 71.94 85 GLY A C 1
ATOM 655 O O . GLY A 1 85 ? 26.630 14.618 -42.658 1.00 71.94 85 GLY A O 1
ATOM 656 N N . TRP A 1 86 ? 27.636 16.583 -43.098 1.00 79.12 86 TRP A N 1
ATOM 657 C CA . TRP A 1 86 ? 27.032 16.789 -44.405 1.00 79.12 86 TRP A CA 1
ATOM 658 C C . TRP A 1 86 ? 28.133 16.803 -45.456 1.00 79.12 86 TRP A C 1
ATOM 660 O O . TRP A 1 86 ? 29.195 17.385 -45.242 1.00 79.12 86 TRP A O 1
ATOM 670 N N . LEU A 1 87 ? 27.887 16.126 -46.571 1.00 82.12 87 LEU A N 1
ATOM 671 C CA . LEU A 1 87 ? 28.734 16.171 -47.754 1.00 82.12 87 LEU A CA 1
ATOM 672 C C . LEU A 1 87 ? 27.990 16.942 -48.828 1.00 82.12 87 LEU A C 1
ATOM 674 O O . LEU A 1 87 ? 26.806 16.694 -49.062 1.00 82.12 87 LEU A O 1
ATOM 678 N N . ASP A 1 88 ? 28.694 17.847 -49.488 1.00 85.50 88 ASP A N 1
ATOM 679 C CA . ASP A 1 88 ? 28.189 18.448 -50.708 1.00 85.50 88 ASP A CA 1
ATOM 680 C C . ASP A 1 88 ? 28.348 17.454 -51.863 1.00 85.50 88 ASP A C 1
ATOM 682 O O . ASP A 1 88 ? 29.427 16.902 -52.090 1.00 85.50 88 ASP A O 1
ATOM 686 N N . ASN A 1 89 ? 27.250 17.198 -52.564 1.00 83.06 89 ASN A N 1
ATOM 687 C CA . ASN A 1 89 ? 27.214 16.430 -53.794 1.00 83.06 89 ASN A CA 1
ATOM 688 C C . ASN A 1 89 ? 26.589 17.306 -54.881 1.00 83.06 89 ASN A C 1
ATOM 690 O O . ASN A 1 89 ? 25.366 17.332 -55.044 1.00 83.06 89 ASN A O 1
ATOM 694 N N . ASN A 1 90 ? 27.441 18.033 -55.605 1.00 85.06 90 ASN A N 1
ATOM 695 C CA . ASN A 1 90 ? 27.061 18.917 -56.709 1.00 85.06 90 ASN A CA 1
ATOM 696 C C . ASN A 1 90 ? 25.953 19.920 -56.333 1.00 85.06 90 ASN A C 1
ATOM 698 O O . ASN A 1 90 ? 24.968 20.068 -57.055 1.00 85.06 90 ASN A O 1
ATOM 702 N N . GLY A 1 91 ? 26.093 20.587 -55.185 1.00 85.94 91 GLY A N 1
ATOM 703 C CA . GLY A 1 91 ? 25.145 21.588 -54.693 1.00 85.94 91 GLY A CA 1
ATOM 704 C C . GLY A 1 91 ? 23.981 21.010 -53.886 1.00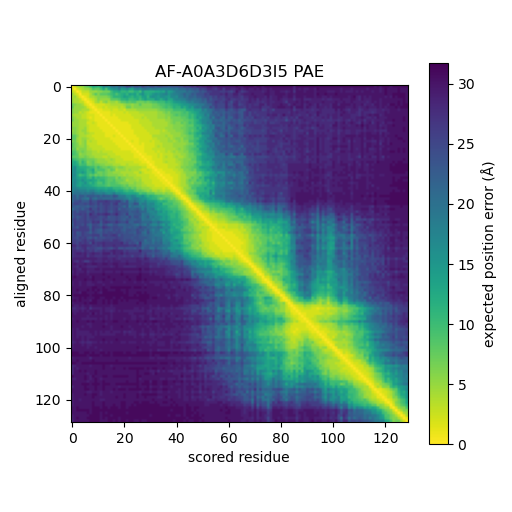 85.94 91 GLY A C 1
ATOM 705 O O . GLY A 1 91 ? 23.141 21.766 -53.401 1.00 85.94 91 GLY A O 1
ATOM 706 N N . THR A 1 92 ? 23.917 19.685 -53.717 1.00 83.19 92 THR A N 1
ATOM 707 C CA . THR A 1 92 ? 22.945 19.029 -52.836 1.00 83.19 92 THR A CA 1
ATOM 708 C C . THR A 1 92 ? 23.648 18.456 -51.616 1.00 83.19 92 THR A C 1
ATOM 710 O O . THR A 1 92 ? 24.525 17.600 -51.731 1.00 83.19 92 THR A O 1
ATOM 713 N N . LEU A 1 93 ? 23.220 18.882 -50.429 1.00 83.50 93 LEU A N 1
ATOM 714 C CA . LEU A 1 93 ? 23.733 18.349 -49.172 1.00 83.50 93 LEU A CA 1
ATOM 715 C C . LEU A 1 93 ? 23.171 16.947 -48.918 1.00 83.50 93 LEU A C 1
ATOM 717 O O . LEU A 1 93 ? 21.965 16.759 -48.753 1.00 83.50 93 LEU A O 1
ATOM 721 N N . VAL A 1 94 ? 24.059 15.958 -48.846 1.00 84.25 94 VAL A N 1
ATOM 722 C CA . VAL A 1 94 ? 23.732 14.570 -48.512 1.00 84.25 94 VAL A CA 1
ATOM 723 C C . VAL A 1 94 ? 24.359 14.212 -47.170 1.00 84.25 94 VAL A C 1
ATOM 725 O O . VAL A 1 94 ? 25.480 14.608 -46.849 1.00 84.25 94 VAL A O 1
ATOM 728 N N . LYS A 1 95 ? 23.631 13.443 -46.358 1.00 79.31 95 LYS A N 1
ATOM 729 C CA . LYS A 1 95 ? 24.109 12.997 -45.048 1.00 79.31 95 LYS A CA 1
ATOM 730 C C . LYS A 1 95 ? 25.354 12.111 -45.184 1.00 79.31 95 LYS A C 1
ATOM 732 O O . LYS A 1 95 ? 25.319 11.070 -45.844 1.00 79.31 95 LYS A O 1
ATOM 737 N N . ASP A 1 96 ? 26.422 12.469 -44.477 1.00 80.19 96 ASP A N 1
ATOM 738 C CA . ASP A 1 96 ? 27.634 11.663 -44.371 1.00 80.19 96 ASP A CA 1
ATOM 739 C C . ASP A 1 96 ? 27.415 10.473 -43.429 1.00 80.19 96 ASP A C 1
ATOM 741 O O . ASP A 1 96 ? 27.421 10.605 -42.203 1.00 80.19 96 ASP A O 1
ATOM 745 N N . ARG A 1 97 ? 27.246 9.276 -44.000 1.00 75.88 97 ARG A N 1
ATOM 746 C CA . ARG A 1 97 ? 27.073 8.034 -43.224 1.00 75.88 97 ARG A CA 1
ATOM 747 C C . ARG A 1 97 ? 28.305 7.638 -42.407 1.00 75.88 97 ARG A C 1
ATOM 749 O O . ARG A 1 97 ? 28.185 6.802 -41.516 1.00 75.88 97 ARG A O 1
ATOM 756 N N . PHE A 1 98 ? 29.463 8.233 -42.683 1.00 71.88 98 PHE A N 1
ATOM 757 C CA . PHE A 1 98 ? 30.726 7.917 -42.018 1.00 71.88 98 PHE A CA 1
ATOM 758 C C . PHE A 1 98 ? 31.290 9.107 -41.234 1.00 71.88 98 PHE A C 1
ATOM 760 O O . PHE A 1 98 ? 32.481 9.126 -40.927 1.00 71.88 98 PHE A O 1
ATOM 767 N N . TYR A 1 99 ? 30.465 10.103 -40.897 1.00 73.88 99 TYR A N 1
ATOM 768 C CA . TYR A 1 99 ? 30.909 11.247 -40.102 1.00 73.88 99 TYR A CA 1
ATOM 769 C C . TYR A 1 99 ? 31.568 10.803 -38.786 1.00 73.88 99 TYR A C 1
ATOM 771 O O . TYR A 1 99 ? 31.051 9.937 -38.078 1.00 73.88 99 TYR A O 1
ATOM 779 N N . GLY A 1 100 ? 32.751 11.350 -38.490 1.00 69.06 100 GLY A N 1
ATOM 780 C CA . GLY A 1 100 ? 33.574 10.955 -37.339 1.00 69.06 100 GLY A CA 1
ATOM 781 C C . GLY A 1 100 ? 34.271 9.589 -37.462 1.00 69.06 100 GLY A C 1
ATOM 782 O O . GLY A 1 100 ? 35.072 9.243 -36.603 1.00 69.06 100 GLY A O 1
ATOM 783 N N . ARG A 1 101 ? 34.016 8.829 -38.536 1.00 70.81 101 ARG A N 1
ATOM 784 C CA . ARG A 1 101 ? 34.597 7.506 -38.836 1.00 70.81 101 ARG A CA 1
ATOM 785 C C . ARG A 1 101 ? 35.390 7.523 -40.149 1.00 70.81 101 ARG A C 1
ATOM 787 O O . ARG A 1 101 ? 35.315 6.583 -40.937 1.00 70.81 101 ARG A O 1
ATOM 794 N N . LYS A 1 102 ? 36.124 8.608 -40.407 1.00 72.38 102 LYS A N 1
ATOM 795 C CA . LYS A 1 102 ? 36.996 8.776 -41.583 1.00 72.38 102 LYS A CA 1
ATOM 796 C C . LYS A 1 102 ? 38.431 9.076 -41.161 1.00 72.38 102 LYS A C 1
ATOM 798 O O . LYS A 1 102 ? 38.662 9.661 -40.103 1.00 72.38 102 LYS A O 1
ATOM 803 N N . GLY A 1 103 ? 39.381 8.714 -42.021 1.00 70.38 103 GLY A N 1
ATOM 804 C CA . GLY A 1 103 ? 40.797 9.031 -41.833 1.00 70.38 103 GLY A CA 1
ATOM 805 C C . GLY A 1 103 ? 41.396 8.366 -40.584 1.00 70.38 103 GLY A C 1
ATOM 806 O O . GLY A 1 103 ? 41.007 7.245 -40.259 1.00 70.38 103 GLY A O 1
ATOM 807 N N . PRO A 1 104 ? 42.311 9.036 -39.861 1.00 70.75 104 PRO A N 1
ATOM 808 C CA . PRO A 1 104 ? 42.959 8.480 -38.668 1.00 70.75 104 PRO A CA 1
ATOM 809 C C . PRO A 1 104 ? 41.978 8.020 -37.581 1.00 70.75 104 PRO A C 1
ATOM 811 O O . PRO A 1 104 ? 42.218 7.014 -36.923 1.00 70.75 104 PRO A O 1
ATOM 814 N N . ASN A 1 105 ? 40.827 8.689 -37.456 1.00 65.69 105 ASN A N 1
ATOM 815 C CA . ASN A 1 105 ? 39.778 8.335 -36.492 1.00 65.69 105 ASN A CA 1
ATOM 816 C C . ASN A 1 105 ? 39.006 7.057 -36.871 1.00 65.69 105 ASN A C 1
ATOM 818 O O . ASN A 1 105 ? 38.262 6.522 -36.053 1.00 65.69 105 ASN A O 1
ATOM 822 N N . ALA A 1 106 ? 39.155 6.568 -38.107 1.00 70.25 106 ALA A N 1
ATOM 823 C CA . ALA A 1 106 ? 38.590 5.296 -38.557 1.00 70.25 106 ALA A CA 1
ATOM 824 C C . ALA A 1 106 ? 39.527 4.106 -38.307 1.00 70.25 106 ALA A C 1
ATOM 826 O O . ALA A 1 106 ? 39.113 2.958 -38.477 1.00 70.25 106 ALA A O 1
ATOM 827 N N . LEU A 1 107 ? 40.791 4.362 -37.951 1.00 75.31 107 LEU A N 1
ATOM 828 C CA . LEU A 1 107 ? 41.772 3.309 -37.737 1.00 75.31 107 LEU A CA 1
ATOM 829 C C . LEU A 1 107 ? 41.452 2.575 -36.435 1.00 75.31 107 LEU A C 1
ATOM 831 O O . LEU A 1 107 ? 41.390 3.166 -35.359 1.00 75.31 107 LEU A O 1
ATOM 835 N N . LYS A 1 108 ? 41.263 1.260 -36.542 1.00 77.88 108 LYS A N 1
ATOM 836 C CA . LYS A 1 108 ? 41.111 0.368 -35.397 1.00 77.88 108 LYS A CA 1
ATOM 837 C C . LYS A 1 108 ? 42.354 -0.498 -35.302 1.00 77.88 108 LYS A C 1
ATOM 839 O O . LYS A 1 108 ? 42.719 -1.156 -36.272 1.00 77.88 108 LYS A O 1
ATOM 844 N N . ILE A 1 109 ? 42.979 -0.518 -34.131 1.00 80.62 109 I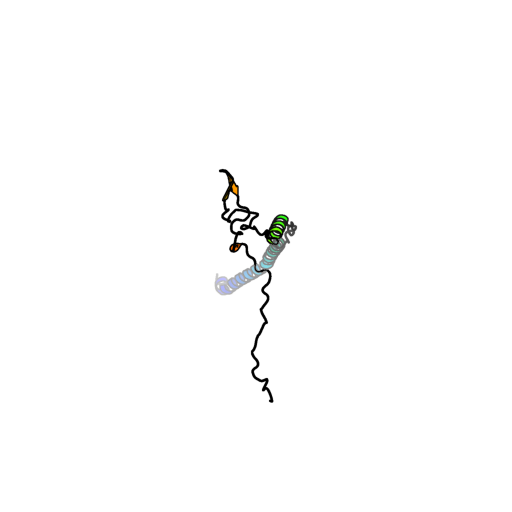LE A N 1
ATOM 845 C CA . ILE A 1 109 ? 44.043 -1.477 -33.839 1.00 80.62 109 ILE A CA 1
ATOM 846 C C . ILE A 1 109 ? 43.375 -2.851 -33.746 1.00 80.62 109 ILE A C 1
ATOM 848 O O . ILE A 1 109 ? 42.572 -3.094 -32.845 1.00 80.62 109 ILE A O 1
ATOM 852 N N . ILE A 1 110 ? 43.626 -3.701 -34.740 1.00 84.38 110 ILE A N 1
ATOM 853 C CA . ILE A 1 110 ? 43.075 -5.062 -34.800 1.00 84.38 110 ILE A CA 1
ATOM 854 C C . ILE A 1 110 ? 43.923 -5.989 -33.932 1.00 84.38 110 ILE A C 1
ATOM 856 O O . ILE A 1 110 ? 43.388 -6.798 -33.183 1.00 84.38 110 ILE A O 1
ATOM 860 N N . GLU A 1 111 ? 45.240 -5.826 -34.002 1.00 82.38 111 GLU A N 1
ATOM 861 C CA . GLU A 1 111 ? 46.208 -6.648 -33.297 1.00 82.38 111 GLU A CA 1
ATOM 862 C C . GLU A 1 111 ? 47.516 -5.862 -33.159 1.00 82.38 111 GLU A C 1
ATOM 864 O O . GLU A 1 111 ? 47.911 -5.139 -34.077 1.00 82.38 111 GLU A O 1
ATOM 869 N N . THR A 1 112 ? 48.178 -5.993 -32.011 1.00 82.00 112 THR A N 1
ATOM 870 C CA . THR A 1 112 ? 49.502 -5.412 -31.767 1.00 82.00 112 THR A CA 1
ATOM 871 C C . THR A 1 112 ? 50.464 -6.552 -31.489 1.00 82.00 112 THR A C 1
ATOM 873 O O . THR A 1 112 ? 50.431 -7.133 -30.406 1.00 82.00 112 THR A O 1
ATOM 876 N N . ASN A 1 113 ? 51.330 -6.859 -32.455 1.00 83.56 113 ASN A N 1
ATOM 877 C CA . ASN A 1 113 ? 52.342 -7.896 -32.299 1.00 83.56 113 ASN A CA 1
ATOM 878 C C . ASN A 1 113 ? 53.620 -7.295 -31.697 1.00 83.56 113 ASN A C 1
ATOM 880 O O . ASN A 1 113 ? 54.241 -6.436 -32.331 1.00 83.56 113 ASN A O 1
ATOM 884 N N . PRO A 1 114 ? 54.024 -7.700 -30.480 1.00 79.00 114 PRO A N 1
ATOM 885 C CA . PRO A 1 114 ? 55.262 -7.225 -29.881 1.00 79.00 114 PRO A CA 1
ATOM 886 C C . PRO A 1 114 ? 56.467 -7.678 -30.711 1.00 79.00 114 PRO A C 1
ATOM 888 O O . PRO A 1 114 ? 56.598 -8.844 -31.087 1.00 79.00 114 PRO A O 1
ATOM 891 N N . LEU A 1 115 ? 57.372 -6.741 -30.989 1.00 76.94 115 LEU A N 1
ATOM 892 C CA . LEU A 1 115 ? 58.600 -7.032 -31.713 1.00 76.94 115 LEU A CA 1
ATOM 893 C C . LEU A 1 115 ? 59.611 -7.674 -30.746 1.00 76.94 115 LEU A C 1
ATOM 895 O O . LEU A 1 115 ? 60.317 -6.979 -30.021 1.00 76.94 115 LEU A O 1
ATOM 899 N N . TYR A 1 116 ? 59.685 -9.006 -30.722 1.00 77.38 116 TYR A N 1
ATOM 900 C CA . TYR A 1 116 ? 60.634 -9.748 -29.873 1.00 77.38 116 TYR A CA 1
ATOM 901 C C . TYR A 1 116 ? 62.063 -9.820 -30.438 1.00 77.38 116 TYR A C 1
ATOM 903 O O . TYR A 1 116 ? 62.907 -10.532 -29.891 1.00 77.38 116 TYR A O 1
ATOM 911 N N . LEU A 1 117 ? 62.359 -9.113 -31.533 1.00 78.19 117 LEU A N 1
ATOM 912 C CA . LEU A 1 117 ? 63.678 -9.156 -32.156 1.00 78.19 117 LEU A CA 1
ATOM 913 C C . LEU A 1 117 ? 64.706 -8.421 -31.283 1.00 78.19 117 LEU A C 1
ATOM 915 O O . LEU A 1 117 ? 64.853 -7.203 -31.355 1.00 78.19 117 LEU A O 1
ATOM 919 N N . ARG A 1 118 ? 65.442 -9.178 -30.467 1.00 72.31 118 ARG A N 1
ATOM 920 C CA . ARG A 1 118 ? 66.624 -8.699 -29.746 1.00 72.31 118 ARG A CA 1
ATOM 921 C C . ARG A 1 118 ? 67.870 -9.052 -30.556 1.00 72.31 118 ARG A C 1
ATOM 923 O O . ARG A 1 118 ? 68.281 -10.207 -30.582 1.00 72.31 118 ARG A O 1
ATOM 930 N N . ILE A 1 119 ? 68.472 -8.055 -31.199 1.00 78.12 119 ILE A N 1
ATOM 931 C CA . ILE A 1 119 ? 69.794 -8.184 -31.821 1.00 78.12 119 ILE A CA 1
ATOM 932 C C . ILE A 1 119 ? 70.829 -7.791 -30.768 1.00 78.12 119 ILE A C 1
ATOM 934 O O . ILE A 1 119 ? 70.804 -6.671 -30.264 1.00 78.12 119 ILE A O 1
ATOM 938 N N . SER A 1 120 ? 71.723 -8.710 -30.420 1.00 74.44 120 SER A N 1
ATOM 939 C CA . SER A 1 120 ? 72.864 -8.442 -29.543 1.00 74.44 120 SER A CA 1
ATOM 940 C C . SER A 1 120 ? 74.150 -8.824 -30.259 1.00 74.44 120 SER A C 1
ATOM 942 O O . SER A 1 120 ? 74.269 -9.937 -30.771 1.00 74.44 120 SER A O 1
ATOM 944 N N . PHE A 1 121 ? 75.111 -7.906 -30.283 1.00 77.62 121 PHE A N 1
ATOM 945 C CA . PHE A 1 121 ? 76.469 -8.186 -30.728 1.00 77.62 121 PHE A CA 1
ATOM 946 C C . PHE A 1 121 ? 77.168 -9.051 -29.669 1.00 77.62 121 PHE A C 1
ATOM 948 O O . PHE A 1 121 ? 77.189 -8.678 -28.498 1.00 77.62 121 PHE A O 1
ATOM 955 N N . ASN A 1 122 ? 77.693 -10.211 -30.068 1.00 71.81 122 ASN A N 1
ATOM 956 C CA . ASN A 1 122 ? 78.484 -11.079 -29.199 1.00 71.81 122 ASN A CA 1
ATOM 957 C C . ASN A 1 122 ? 79.959 -10.940 -29.593 1.00 71.81 122 ASN A C 1
ATOM 959 O O . ASN A 1 122 ? 80.333 -11.333 -30.698 1.00 71.81 122 ASN A O 1
ATOM 963 N N . ALA A 1 123 ? 80.760 -10.346 -28.710 1.00 69.12 123 ALA A N 1
ATOM 964 C CA . ALA A 1 123 ? 82.178 -10.084 -28.941 1.00 69.12 123 ALA A CA 1
ATOM 965 C C . ALA A 1 123 ? 83.082 -11.294 -28.620 1.00 69.12 123 ALA A C 1
ATOM 967 O O . ALA A 1 123 ? 84.267 -11.255 -28.936 1.00 69.12 123 ALA A O 1
ATOM 968 N N . ASP A 1 124 ? 82.542 -12.387 -28.068 1.00 63.09 124 ASP A N 1
ATOM 969 C CA . ASP A 1 124 ? 83.349 -13.454 -27.452 1.00 63.09 124 ASP A CA 1
ATOM 970 C C . ASP A 1 124 ? 83.735 -14.596 -28.409 1.00 63.09 124 ASP A C 1
ATOM 972 O O . ASP A 1 124 ? 84.013 -15.719 -27.985 1.00 63.09 124 ASP A O 1
ATOM 976 N N . LYS A 1 125 ? 83.799 -14.340 -29.720 1.00 58.88 125 LYS A N 1
ATOM 977 C CA . LYS A 1 125 ? 84.587 -15.202 -30.612 1.00 58.88 125 LYS A CA 1
ATOM 978 C C . LYS A 1 125 ? 85.994 -14.630 -30.701 1.00 58.88 125 LYS A C 1
ATOM 980 O O . LYS A 1 125 ? 86.347 -13.966 -31.671 1.00 58.88 12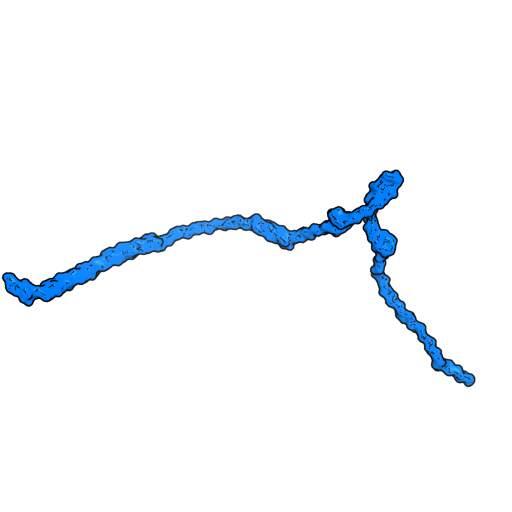5 LYS A O 1
ATOM 985 N N . GLU A 1 126 ? 86.784 -14.919 -29.668 1.00 59.19 126 GLU A N 1
ATOM 986 C CA . GLU A 1 126 ? 88.238 -14.915 -29.788 1.00 59.19 126 GLU A CA 1
ATOM 987 C C . GLU A 1 126 ? 88.616 -15.773 -31.000 1.00 59.19 126 GLU A C 1
ATOM 989 O O . GLU A 1 126 ? 88.398 -16.988 -31.046 1.00 59.19 126 GLU A O 1
ATOM 994 N N . ILE A 1 127 ? 89.154 -15.101 -32.011 1.00 60.69 127 ILE A N 1
ATOM 995 C CA . ILE A 1 127 ? 89.946 -15.722 -33.058 1.00 60.69 127 ILE A CA 1
ATOM 996 C C . ILE A 1 127 ? 91.204 -16.219 -32.345 1.00 60.69 127 ILE A C 1
ATOM 998 O O . ILE A 1 127 ? 92.082 -15.429 -32.011 1.00 60.69 127 ILE A O 1
ATOM 1002 N N . LYS A 1 128 ? 91.266 -17.522 -32.058 1.00 53.59 128 LYS A N 1
ATOM 1003 C CA . LYS A 1 128 ? 92.560 -18.186 -31.908 1.00 53.59 128 LYS A CA 1
ATOM 1004 C C . LYS A 1 128 ? 93.197 -18.199 -33.294 1.00 53.59 128 LYS A C 1
ATOM 1006 O O . LYS A 1 128 ? 92.649 -18.843 -34.191 1.00 53.59 128 LYS A O 1
ATOM 1011 N N . GLU A 1 129 ? 94.262 -17.412 -33.443 1.00 50.59 129 GLU A N 1
ATOM 1012 C CA . GLU A 1 129 ? 95.241 -17.520 -34.534 1.00 50.59 129 GLU A CA 1
ATOM 1013 C C . GLU A 1 129 ? 95.755 -18.957 -34.697 1.00 50.59 129 GLU A C 1
ATOM 1015 O O . GLU A 1 129 ? 95.879 -19.672 -33.670 1.00 50.59 129 GLU A O 1
#

Secondary structure (DSSP, 8-state):
-HHHHHSHHHHHHHHHHHHHHHHHHHHHHHHHHHHHHHHHHTS-PPPPP--PPP-HHHHHHHHHHHS------SBTTB-SSSPPEEEEETTEEEEETTTT-SGGGG-----------------------

Solvent-accessible surface area (backbone atoms only — not comparable to full-atom values): 8553 Å² total; per-residue (Å²): 117,65,66,59,72,75,41,42,69,59,53,52,51,51,51,51,52,51,51,51,52,52,52,61,66,46,46,63,62,56,52,51,53,53,49,52,54,48,57,62,70,63,52,76,71,78,76,78,78,86,74,85,74,89,51,64,67,61,52,53,51,49,56,48,63,77,56,71,77,79,77,70,57,66,54,99,91,33,71,81,71,51,89,77,38,72,37,79,56,94,90,41,81,41,79,39,92,50,55,85,50,54,71,80,68,49,66,69,88,85,75,83,82,80,82,80,83,78,87,74,90,77,83,83,73,75,79,79,127

Mean predicted aligned error: 20.2 Å

Radius of gyration: 54.18 Å; Cα contacts (8 Å, |Δi|>4): 35; chains: 1; bounding box: 137×40×131 Å

Foldseek 3Di:
DVVCVVCVVVVVVVVVVVVVVVVVVCVVVVVVVVVVVVVVVPPPDPPDDDDDDDCPVVVVVVVCVVDPDPPCCDDLVHCNPDDWDWDDDPNDTDTDSCVCCDDPSVDDCPDDDDDPDDDDDDPPPDPPD

Sequence (129 aa):
MDFIKKHYEKIILAVVLLGLAGAAASLPFLVSSIRVELEESIRPTKPKEFQPKDLSDKIALLNRAKKPKSAIVAGPDHNTFNPVGWLDNNGTLVKDRFYGRKGPNALKIIETNPLYLRISFNADKEIKE

pLDDT: mean 78.82, std 12.24, range [50.59, 97.31]